Protein AF-A0A1S3HKT4-F1 (afdb_monomer)

Foldseek 3Di:
DDPVDDWEKAFAQVDQDQDPNDTDRIDTPPDPPDDPQQRDWDDDRHHTDGHGCCRPPVNVVVVVVVVVVVVVVVVVVVCVVVVVVVVPVPDDDPPPPPPPDDDDD

Structure (mmCIF, N/CA/C/O backbone):
data_AF-A0A1S3HKT4-F1
#
_entry.id   AF-A0A1S3HKT4-F1
#
loop_
_atom_site.group_PDB
_atom_site.id
_atom_site.type_symbol
_atom_site.label_atom_id
_atom_site.label_alt_id
_atom_site.label_comp_id
_atom_site.label_asym_id
_atom_site.label_entity_id
_atom_site.label_seq_id
_atom_site.pdbx_PDB_ins_code
_atom_site.Cartn_x
_atom_site.Cartn_y
_atom_site.Cartn_z
_atom_site.occupancy
_atom_site.B_iso_or_equiv
_atom_site.auth_seq_id
_atom_site.auth_comp_id
_atom_site.auth_asym_id
_atom_site.auth_atom_id
_atom_site.pdbx_PDB_model_num
ATOM 1 N N . MET A 1 1 ? -7.537 11.270 -13.865 1.00 50.72 1 MET A N 1
ATOM 2 C CA . MET A 1 1 ? -6.465 11.794 -12.996 1.00 50.72 1 MET A CA 1
ATOM 3 C C . MET A 1 1 ? -6.986 12.995 -12.227 1.00 50.72 1 MET A C 1
ATOM 5 O O . MET A 1 1 ? -7.410 13.962 -12.850 1.00 50.72 1 MET A O 1
ATOM 9 N N . ASP A 1 2 ? -7.020 12.894 -10.902 1.00 56.59 2 ASP A N 1
ATOM 10 C CA . ASP A 1 2 ? -7.410 13.978 -9.997 1.00 56.59 2 ASP A CA 1
ATOM 11 C C . ASP A 1 2 ? -6.228 14.964 -9.840 1.00 56.59 2 ASP A C 1
ATOM 13 O O . ASP A 1 2 ? -5.124 14.508 -9.535 1.00 56.59 2 ASP A O 1
ATOM 17 N N . PRO A 1 3 ? -6.390 16.270 -10.126 1.00 61.62 3 PRO A N 1
ATOM 18 C CA . PRO A 1 3 ? -5.275 17.221 -10.198 1.00 61.62 3 PRO A CA 1
ATOM 19 C C . PRO A 1 3 ? -4.715 17.651 -8.831 1.00 61.62 3 PRO A C 1
ATOM 21 O O . PRO A 1 3 ? -3.637 18.240 -8.796 1.00 61.62 3 PRO A O 1
ATOM 24 N N . ASP A 1 4 ? -5.410 17.358 -7.727 1.00 60.59 4 ASP A N 1
ATOM 25 C CA . ASP A 1 4 ? -5.006 17.756 -6.371 1.00 60.59 4 ASP A CA 1
ATOM 26 C C . ASP A 1 4 ? -4.244 16.646 -5.621 1.00 60.59 4 ASP A C 1
ATOM 28 O O . ASP A 1 4 ? -3.758 16.852 -4.506 1.00 60.59 4 ASP A O 1
ATOM 32 N N . ARG A 1 5 ? -4.116 15.455 -6.222 1.00 65.06 5 ARG A N 1
ATOM 33 C CA . ARG A 1 5 ? -3.443 14.305 -5.611 1.00 65.06 5 ARG A CA 1
ATOM 34 C C . ARG A 1 5 ? -1.987 14.242 -6.068 1.00 65.06 5 ARG A C 1
ATOM 36 O O . ARG A 1 5 ? -1.707 14.045 -7.249 1.00 65.06 5 ARG A O 1
ATOM 43 N N . GLU A 1 6 ? -1.052 14.402 -5.129 1.00 70.44 6 GLU A N 1
ATOM 44 C CA . GLU A 1 6 ? 0.377 14.248 -5.419 1.00 70.44 6 GLU A CA 1
ATOM 45 C C . GLU A 1 6 ? 0.651 12.851 -6.010 1.00 70.44 6 GLU A C 1
ATOM 47 O O . GLU A 1 6 ? 0.224 11.848 -5.427 1.00 70.44 6 GLU A O 1
ATOM 52 N N . PRO A 1 7 ? 1.345 12.758 -7.160 1.00 70.69 7 PRO A N 1
ATOM 53 C CA . PRO A 1 7 ? 1.594 11.482 -7.811 1.00 70.69 7 PRO A CA 1
ATOM 54 C C . PRO A 1 7 ? 2.540 10.620 -6.972 1.00 70.69 7 PRO A C 1
ATOM 56 O O . PRO A 1 7 ? 3.630 11.055 -6.583 1.00 70.69 7 PRO A O 1
ATOM 59 N N . THR A 1 8 ? 2.149 9.369 -6.737 1.00 82.38 8 THR A N 1
ATOM 60 C CA . THR A 1 8 ? 2.993 8.395 -6.045 1.00 82.38 8 THR A CA 1
ATOM 61 C C . THR A 1 8 ? 4.177 8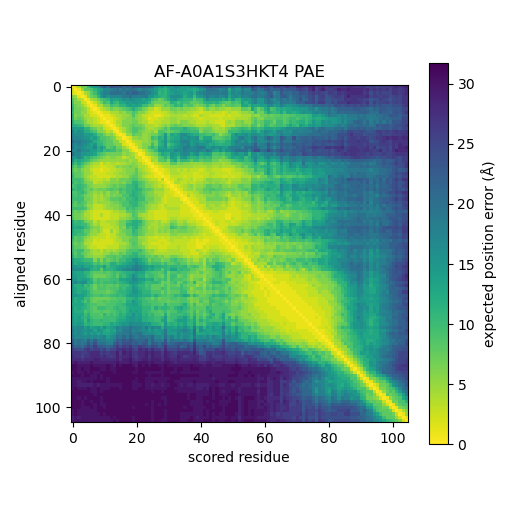.018 -6.942 1.00 82.38 8 THR A C 1
ATOM 63 O O . THR A 1 8 ? 4.000 7.357 -7.968 1.00 82.38 8 THR A O 1
ATOM 66 N N . ARG A 1 9 ? 5.391 8.435 -6.559 1.00 86.25 9 ARG A N 1
ATOM 67 C CA . ARG A 1 9 ? 6.642 8.069 -7.243 1.00 86.25 9 ARG A CA 1
ATOM 68 C C . ARG A 1 9 ? 7.255 6.807 -6.651 1.00 86.25 9 ARG A C 1
ATOM 70 O O . ARG A 1 9 ? 7.525 6.752 -5.454 1.00 86.25 9 ARG A O 1
ATOM 77 N N . CYS A 1 10 ? 7.531 5.840 -7.515 1.00 86.94 10 CYS A N 1
ATOM 78 C CA . CYS A 1 10 ? 8.152 4.565 -7.188 1.00 86.94 10 CYS A CA 1
ATOM 79 C C . CYS A 1 10 ? 9.523 4.436 -7.855 1.00 86.94 10 CYS A C 1
ATOM 81 O O . CYS A 1 10 ? 9.803 5.099 -8.852 1.00 86.94 10 CYS A O 1
ATOM 83 N N . TYR A 1 11 ? 10.371 3.557 -7.326 1.00 87.56 11 TYR A N 1
ATOM 84 C CA . TYR A 1 11 ? 11.731 3.334 -7.806 1.00 87.56 11 TYR A CA 1
ATOM 85 C C . TYR A 1 11 ? 11.974 1.874 -8.193 1.00 87.56 11 TYR A C 1
ATOM 87 O O . TYR A 1 11 ? 11.742 0.944 -7.421 1.00 87.56 11 TYR A O 1
ATOM 95 N N . ASN A 1 12 ? 12.508 1.649 -9.388 1.00 84.94 12 ASN A N 1
ATOM 96 C CA . ASN A 1 12 ? 12.916 0.330 -9.836 1.00 84.94 12 ASN A CA 1
ATOM 97 C C . ASN A 1 12 ? 14.219 0.406 -10.634 1.00 84.94 12 ASN A C 1
ATOM 99 O O . ASN A 1 12 ? 14.257 0.877 -11.764 1.00 84.94 12 ASN A O 1
ATOM 103 N N . SER A 1 13 ? 15.288 -0.129 -10.048 1.00 82.50 13 SER A N 1
ATOM 104 C CA . SER A 1 13 ? 16.633 -0.189 -10.632 1.00 82.50 13 SER A CA 1
ATOM 105 C C . SER A 1 13 ? 16.731 -1.035 -11.908 1.00 82.50 13 SER A C 1
ATOM 107 O O . SER A 1 13 ? 17.659 -0.847 -12.697 1.00 82.50 13 SER A O 1
ATOM 109 N N . ALA A 1 14 ? 15.797 -1.970 -12.114 1.00 76.50 14 ALA A N 1
ATOM 110 C CA . ALA A 1 14 ? 15.720 -2.779 -13.325 1.00 76.50 14 ALA A CA 1
ATOM 111 C C . ALA A 1 14 ? 15.046 -2.025 -14.479 1.00 76.50 14 ALA A C 1
ATOM 113 O O . ALA A 1 14 ? 15.277 -2.354 -15.644 1.00 76.50 14 ALA A O 1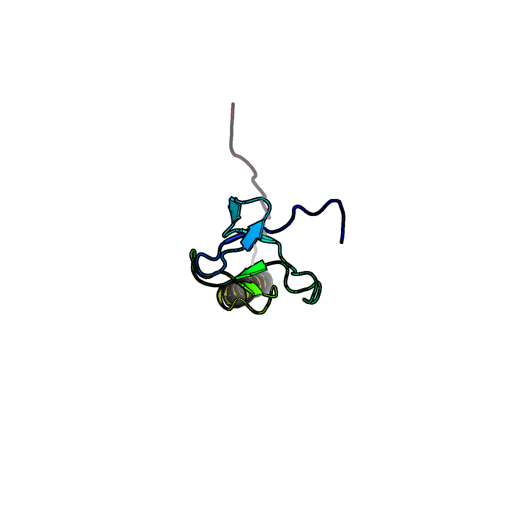
ATOM 114 N N . ARG A 1 15 ? 14.244 -0.995 -14.177 1.00 68.75 15 ARG A N 1
ATOM 115 C CA . ARG A 1 15 ? 13.696 -0.105 -15.194 1.00 68.75 15 ARG A CA 1
ATOM 116 C C . ARG A 1 15 ? 14.731 0.968 -15.499 1.00 68.75 15 ARG A C 1
ATOM 118 O O . ARG A 1 15 ? 15.064 1.785 -14.656 1.00 68.75 15 ARG A O 1
ATOM 125 N N . ARG A 1 16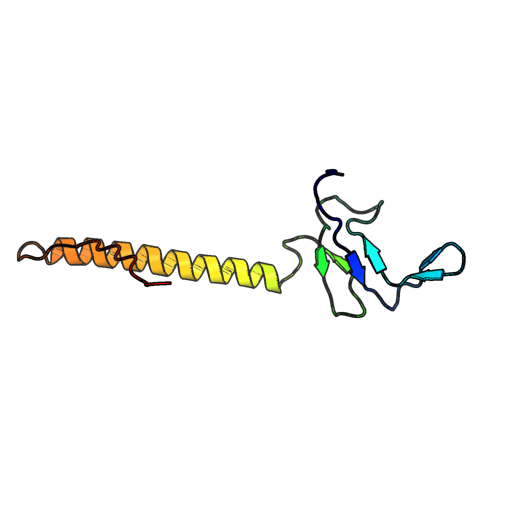 ? 15.251 0.942 -16.724 1.00 67.00 16 ARG A N 1
ATOM 126 C CA . ARG A 1 16 ? 16.053 2.030 -17.280 1.00 67.00 16 ARG A CA 1
ATOM 127 C C . ARG A 1 16 ? 15.228 2.721 -18.344 1.00 67.00 16 ARG A C 1
ATOM 129 O O . ARG A 1 16 ? 15.329 2.379 -19.521 1.00 67.00 16 ARG A O 1
ATOM 136 N N . PHE A 1 17 ? 14.390 3.661 -17.927 1.00 67.44 17 PHE A N 1
ATOM 137 C CA . PHE A 1 17 ? 13.747 4.545 -18.885 1.00 67.44 17 PHE A CA 1
ATOM 138 C C . PHE A 1 17 ? 14.789 5.546 -19.372 1.00 67.44 17 PHE A C 1
ATOM 140 O O . PHE A 1 17 ? 15.432 6.229 -18.577 1.00 67.44 17 PHE A O 1
ATOM 147 N N . GLN A 1 18 ? 15.012 5.574 -20.684 1.00 60.06 18 GLN A N 1
ATOM 148 C CA . GLN A 1 18 ? 15.874 6.559 -21.318 1.00 60.06 18 GLN A CA 1
ATOM 149 C C . GLN A 1 18 ? 14.982 7.624 -21.944 1.00 60.06 18 GLN A C 1
ATOM 151 O O . GLN A 1 18 ? 14.334 7.373 -22.956 1.00 60.06 18 GLN A O 1
ATOM 156 N N . GLU A 1 19 ? 14.963 8.810 -21.347 1.00 68.25 19 GLU A N 1
ATOM 157 C CA . GLU A 1 19 ? 14.257 9.966 -21.893 1.00 68.25 19 GLU A CA 1
ATOM 158 C C . GLU A 1 19 ? 15.245 11.127 -22.018 1.00 68.25 19 GLU A C 1
ATOM 160 O O . GLU A 1 19 ? 15.956 11.453 -21.067 1.00 68.25 19 GLU A O 1
ATOM 165 N N . ASN A 1 20 ? 15.349 11.719 -23.214 1.00 64.12 20 ASN A N 1
ATOM 166 C CA . ASN A 1 20 ? 16.267 12.832 -23.502 1.00 64.12 20 ASN A CA 1
ATOM 167 C C . ASN A 1 20 ? 17.735 12.591 -23.061 1.00 64.12 20 ASN A C 1
ATOM 169 O O . ASN A 1 20 ? 18.434 13.517 -22.659 1.00 64.12 20 ASN A O 1
ATOM 173 N N . GLY A 1 21 ? 18.219 11.343 -23.132 1.00 61.84 21 GLY A N 1
ATOM 174 C CA . GLY A 1 21 ? 19.599 10.979 -22.772 1.00 61.84 21 GLY A CA 1
ATOM 175 C C . GLY A 1 21 ? 19.858 10.778 -21.272 1.00 61.84 21 GLY A C 1
ATOM 176 O O . GLY A 1 21 ? 20.967 10.393 -20.903 1.00 61.84 21 GLY A O 1
ATOM 177 N N . SER A 1 22 ? 18.847 10.965 -20.423 1.00 67.44 22 SER A N 1
ATOM 178 C CA . SER A 1 22 ? 18.910 10.684 -18.987 1.00 67.44 22 SER A CA 1
ATOM 179 C C . SER A 1 22 ? 18.309 9.314 -18.680 1.00 67.44 22 SER A C 1
ATOM 181 O O . SER A 1 22 ? 17.291 8.924 -19.252 1.00 67.44 22 SER A O 1
ATOM 183 N N . LEU A 1 23 ? 18.967 8.567 -17.791 1.00 69.62 23 LEU A N 1
ATOM 184 C CA . LEU A 1 23 ? 18.481 7.284 -17.285 1.00 69.62 23 LEU A CA 1
ATOM 185 C C . LEU A 1 23 ? 17.663 7.533 -16.017 1.00 69.62 23 LEU A C 1
ATOM 187 O O . LEU A 1 23 ? 18.226 7.921 -14.993 1.00 69.62 23 LEU A O 1
ATOM 191 N N . PHE A 1 24 ? 16.359 7.287 -16.091 1.00 75.94 24 PHE A N 1
ATOM 192 C CA . PHE A 1 24 ? 15.452 7.348 -14.953 1.00 75.94 24 PHE A CA 1
ATOM 193 C C . PHE A 1 24 ? 15.103 5.936 -14.493 1.00 75.94 24 PHE A C 1
ATOM 195 O O . PHE A 1 24 ? 14.722 5.074 -15.289 1.00 75.94 24 PHE A O 1
ATOM 202 N N . ASN A 1 25 ? 15.229 5.732 -13.185 1.00 83.00 25 ASN A N 1
ATOM 203 C CA . ASN A 1 25 ? 14.798 4.517 -12.496 1.00 83.00 25 ASN A CA 1
ATOM 204 C C . ASN A 1 25 ? 13.516 4.774 -11.681 1.00 83.00 25 ASN A C 1
ATOM 206 O O . ASN A 1 25 ? 13.047 3.890 -10.970 1.00 83.00 25 ASN A O 1
ATOM 210 N N . GLU A 1 26 ? 12.980 5.996 -11.737 1.00 84.44 26 GLU A N 1
ATOM 211 C CA . GLU A 1 26 ? 11.735 6.394 -11.084 1.00 84.44 26 GLU A CA 1
ATOM 212 C C . GLU A 1 26 ? 10.559 6.326 -12.067 1.00 84.44 26 GLU A C 1
ATOM 214 O O . GLU A 1 26 ? 10.716 6.613 -13.252 1.00 84.44 26 GLU A O 1
ATOM 219 N N . PHE A 1 27 ? 9.387 5.926 -11.578 1.00 84.94 27 PHE A N 1
ATOM 220 C CA . PHE A 1 27 ? 8.142 5.850 -12.345 1.00 84.94 27 PHE A CA 1
ATOM 221 C C . PHE A 1 27 ? 6.954 6.271 -11.475 1.00 84.94 27 PHE A C 1
ATOM 223 O O . PHE A 1 27 ? 7.046 6.290 -10.247 1.00 84.94 27 PHE A O 1
ATOM 230 N N . ILE A 1 28 ? 5.846 6.648 -12.111 1.00 86.75 28 ILE A N 1
ATOM 231 C CA . ILE A 1 28 ? 4.632 7.119 -11.435 1.00 86.75 28 ILE A CA 1
ATOM 232 C C . ILE A 1 28 ? 3.548 6.055 -11.571 1.00 86.75 28 ILE A C 1
ATOM 234 O O . ILE A 1 28 ? 3.385 5.472 -12.641 1.00 86.75 28 ILE A O 1
ATOM 238 N N . CYS A 1 29 ? 2.812 5.830 -10.487 1.00 85.69 29 CYS A N 1
ATOM 239 C CA . CYS A 1 29 ? 1.660 4.941 -10.460 1.00 85.69 29 CYS A CA 1
ATOM 240 C C . CYS A 1 29 ? 0.336 5.729 -10.480 1.00 85.69 29 CYS A C 1
ATOM 242 O O . CYS A 1 29 ? 0.259 6.774 -9.825 1.00 85.69 29 CYS A O 1
ATOM 244 N N . PRO A 1 30 ? -0.718 5.225 -11.146 1.00 82.19 30 PRO A N 1
ATOM 245 C CA . PRO A 1 30 ? -0.728 4.066 -12.045 1.00 82.19 30 PRO A CA 1
ATOM 246 C C . PRO A 1 30 ? -0.040 4.379 -13.387 1.00 82.19 30 PRO A C 1
ATOM 248 O O . PRO A 1 30 ? -0.032 5.521 -13.850 1.00 82.19 30 PRO A O 1
ATOM 251 N N . GLU A 1 31 ? 0.551 3.362 -14.017 1.00 79.12 31 GLU A N 1
ATOM 252 C CA . GLU A 1 31 ? 1.089 3.492 -15.378 1.00 79.12 31 GLU A CA 1
ATOM 253 C C . GLU A 1 31 ? -0.073 3.671 -16.387 1.00 79.12 31 GLU A C 1
ATOM 255 O O . GLU A 1 31 ? -1.217 3.335 -16.098 1.00 79.12 31 GLU A O 1
ATOM 260 N N . TRP A 1 32 ? 0.181 4.215 -17.581 1.00 76.44 32 TRP A N 1
ATOM 261 C CA . TRP A 1 32 ? -0.875 4.589 -18.548 1.00 76.44 32 TRP A CA 1
ATOM 262 C C . TRP A 1 32 ? -1.764 3.424 -19.021 1.00 76.44 32 TRP A C 1
ATOM 264 O O . TRP A 1 32 ? -2.882 3.662 -19.472 1.00 76.44 32 TRP A O 1
ATOM 274 N N . ASP A 1 33 ? -1.277 2.186 -18.918 1.00 80.06 33 ASP A N 1
ATOM 275 C CA . ASP A 1 33 ? -2.004 0.953 -19.262 1.00 80.06 33 ASP A CA 1
ATOM 276 C C . ASP A 1 33 ? -2.593 0.243 -18.027 1.00 80.06 33 ASP A C 1
ATOM 278 O O . ASP A 1 33 ? -3.121 -0.863 -18.114 1.00 80.06 33 ASP A O 1
ATOM 282 N N . GLN A 1 34 ? -2.464 0.844 -16.844 1.00 80.06 34 GLN A N 1
ATOM 283 C CA . GLN A 1 34 ? -2.856 0.237 -15.580 1.00 80.06 34 GLN A CA 1
ATOM 284 C C . GLN A 1 34 ? -4.150 0.848 -15.035 1.00 80.06 34 GLN A C 1
ATOM 286 O O . GLN A 1 34 ? -4.389 2.044 -15.204 1.00 80.06 34 GLN A O 1
ATOM 291 N N . PRO A 1 35 ? -5.004 0.050 -14.366 1.00 83.12 35 PRO A N 1
ATOM 292 C CA . PRO A 1 35 ? -6.194 0.579 -13.719 1.00 83.12 35 PRO A CA 1
ATOM 293 C C . PRO A 1 35 ? -5.851 1.579 -12.610 1.00 83.12 35 PRO A C 1
ATOM 295 O O . PRO A 1 35 ? -4.838 1.450 -11.917 1.00 83.12 35 PRO A O 1
ATOM 298 N N . ASP A 1 36 ? -6.763 2.533 -12.410 1.00 82.56 36 ASP A N 1
ATOM 299 C CA . ASP A 1 3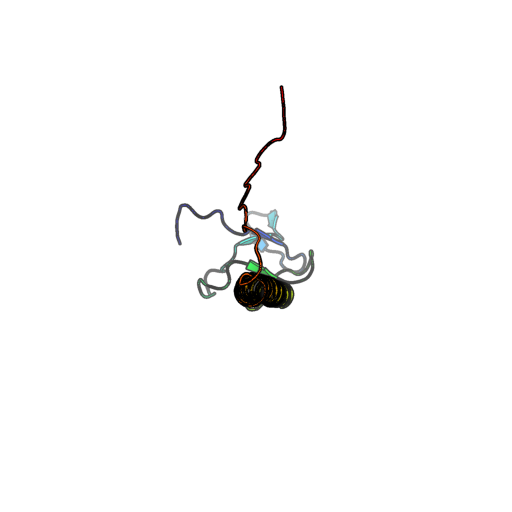6 ? -6.619 3.656 -11.475 1.00 82.56 36 ASP A CA 1
ATOM 300 C C . ASP A 1 36 ? -6.417 3.237 -10.010 1.00 82.56 36 ASP A C 1
ATOM 302 O O . ASP A 1 36 ? -6.051 4.055 -9.183 1.00 82.56 36 ASP A O 1
ATOM 306 N N . GLU A 1 37 ? -6.665 1.976 -9.660 1.00 82.12 37 GLU A N 1
ATOM 307 C CA . GLU A 1 37 ? -6.502 1.442 -8.305 1.00 82.12 37 GLU A CA 1
ATOM 308 C C . GLU A 1 37 ? -5.050 1.091 -7.940 1.00 82.12 37 GLU A C 1
ATOM 310 O O . GLU A 1 37 ? -4.732 0.952 -6.756 1.00 82.12 37 GLU A O 1
ATOM 315 N N . LEU A 1 38 ? -4.158 0.967 -8.930 1.00 85.25 38 LEU A N 1
ATOM 316 C CA . LEU A 1 38 ? -2.750 0.594 -8.753 1.00 85.25 38 LEU A CA 1
ATOM 317 C C . LEU A 1 38 ? -1.885 1.810 -8.390 1.00 85.25 38 LEU A C 1
ATOM 319 O O . LEU A 1 38 ? -0.881 2.083 -9.035 1.00 85.25 38 LEU A O 1
ATOM 323 N N . GLU A 1 39 ? -2.286 2.572 -7.378 1.00 87.00 39 GLU A N 1
ATOM 324 C CA . GLU A 1 39 ? -1.711 3.886 -7.044 1.00 87.00 39 GLU A CA 1
ATOM 325 C C . GLU A 1 39 ? -0.509 3.817 -6.088 1.00 87.00 39 GLU A C 1
ATOM 327 O O . GLU A 1 39 ? 0.028 4.853 -5.682 1.00 87.00 39 GLU A O 1
ATOM 332 N N . TYR A 1 40 ? -0.113 2.618 -5.654 1.00 84.69 40 TYR A N 1
ATOM 333 C CA . TYR A 1 40 ? 0.870 2.424 -4.589 1.00 84.69 40 TYR A CA 1
ATOM 334 C C . TYR A 1 40 ? 2.142 1.736 -5.077 1.00 84.69 40 TYR A C 1
ATOM 336 O O . TYR A 1 40 ? 2.100 0.883 -5.957 1.00 84.69 40 TYR A O 1
ATOM 344 N N . CYS A 1 41 ? 3.274 2.066 -4.450 1.00 88.06 41 CYS A N 1
ATOM 345 C CA . CYS A 1 41 ? 4.527 1.339 -4.638 1.00 88.06 41 CYS A CA 1
ATOM 346 C C . CYS A 1 41 ? 4.568 0.118 -3.716 1.00 88.06 41 CYS A C 1
ATOM 348 O O . CYS A 1 41 ? 4.587 0.276 -2.492 1.00 88.06 41 CYS A O 1
ATOM 350 N N . CYS A 1 42 ? 4.643 -1.074 -4.297 1.00 86.81 42 CYS A N 1
ATOM 351 C CA . CYS A 1 42 ? 4.912 -2.325 -3.593 1.00 86.81 42 CYS A CA 1
ATOM 352 C C . CYS A 1 42 ? 6.265 -2.906 -3.998 1.00 86.81 42 CYS A C 1
ATOM 354 O O . CYS A 1 42 ? 6.815 -2.566 -5.042 1.00 86.81 42 CYS A O 1
ATOM 356 N N . GLY A 1 43 ? 6.783 -3.829 -3.188 1.00 86.50 43 GLY A N 1
ATOM 357 C CA . GLY A 1 43 ? 8.046 -4.520 -3.447 1.00 86.50 43 GLY A CA 1
ATOM 358 C C . GLY A 1 43 ? 9.258 -3.887 -2.750 1.00 86.50 43 GLY A C 1
ATOM 359 O O . GLY A 1 43 ? 9.128 -2.907 -2.015 1.00 86.50 43 GLY A O 1
ATOM 360 N N . PRO A 1 44 ? 10.451 -4.478 -2.923 1.00 83.81 44 PRO A N 1
ATOM 361 C CA . PRO A 1 44 ? 11.670 -4.013 -2.268 1.00 83.81 44 PRO A CA 1
ATOM 362 C C . PRO A 1 44 ? 12.180 -2.707 -2.895 1.00 83.81 44 PRO A C 1
ATOM 364 O O . PRO A 1 44 ? 11.906 -2.427 -4.059 1.00 83.81 44 PRO A O 1
ATOM 367 N N . GLU A 1 45 ? 12.978 -1.937 -2.148 1.00 81.62 45 GLU A N 1
ATOM 368 C CA . GLU A 1 45 ? 13.403 -0.562 -2.490 1.00 81.62 45 GLU A CA 1
ATOM 369 C C . GLU A 1 45 ? 13.966 -0.381 -3.910 1.00 81.62 45 GLU A C 1
ATOM 371 O O . GLU A 1 45 ? 13.793 0.672 -4.510 1.00 81.62 45 GLU A O 1
ATOM 376 N N . LEU A 1 46 ? 14.618 -1.405 -4.469 1.00 82.69 46 LEU A N 1
ATOM 377 C CA . LEU A 1 46 ? 15.242 -1.359 -5.796 1.00 82.69 46 LEU A CA 1
ATOM 378 C C . LEU A 1 46 ? 14.433 -2.063 -6.892 1.00 82.69 46 LEU A C 1
ATOM 380 O O . LEU A 1 46 ? 14.857 -2.053 -8.047 1.00 82.69 46 LEU A O 1
ATOM 384 N N . GLN A 1 47 ? 13.311 -2.697 -6.557 1.00 85.00 47 GLN A N 1
ATOM 385 C CA . GLN A 1 47 ? 12.459 -3.429 -7.499 1.00 85.00 47 GLN A CA 1
ATOM 386 C C . GLN A 1 47 ? 10.981 -3.160 -7.192 1.00 85.00 47 GLN A C 1
ATOM 388 O O . GLN A 1 47 ? 10.184 -4.093 -7.076 1.00 85.00 47 GLN A O 1
ATOM 393 N N . GLN A 1 48 ? 10.616 -1.887 -7.024 1.00 87.94 48 GLN A N 1
ATOM 394 C CA . GLN A 1 48 ? 9.229 -1.536 -6.746 1.00 87.94 48 GLN A CA 1
ATOM 395 C C . GLN A 1 48 ? 8.350 -1.704 -7.996 1.00 87.94 48 GLN A C 1
ATOM 397 O O . GLN A 1 48 ? 8.826 -1.621 -9.136 1.00 87.94 48 GLN A O 1
ATOM 402 N N . TYR A 1 49 ? 7.058 -1.930 -7.784 1.00 86.56 49 TYR A N 1
ATOM 403 C CA . TYR A 1 49 ? 6.021 -2.059 -8.808 1.00 86.56 49 TYR A CA 1
ATOM 404 C C . TYR A 1 49 ? 4.719 -1.386 -8.348 1.00 86.56 49 TYR A C 1
ATOM 406 O O . TYR A 1 49 ? 4.504 -1.227 -7.146 1.00 86.56 49 TYR A O 1
ATOM 414 N N . CYS A 1 50 ? 3.861 -0.986 -9.295 1.00 87.25 50 CYS A N 1
ATOM 415 C CA . CYS A 1 50 ? 2.540 -0.441 -8.974 1.00 87.25 50 CYS A CA 1
ATOM 416 C C . CYS A 1 50 ? 1.607 -1.548 -8.483 1.00 87.25 50 CYS A C 1
ATOM 418 O O . CYS A 1 50 ? 1.488 -2.589 -9.131 1.00 87.25 50 CYS A O 1
ATOM 420 N N . CYS A 1 51 ? 0.940 -1.309 -7.363 1.00 88.00 51 CYS A N 1
ATOM 421 C CA . CYS A 1 51 ? 0.031 -2.242 -6.715 1.00 88.00 51 CYS A CA 1
ATOM 422 C C . CYS A 1 51 ? -1.191 -1.516 -6.144 1.00 88.00 51 CYS A C 1
ATOM 424 O O . CYS A 1 51 ? -1.181 -0.299 -5.930 1.00 88.00 51 CYS A O 1
ATOM 426 N N . GLY A 1 52 ? -2.252 -2.282 -5.890 1.00 87.75 52 GLY A N 1
ATOM 427 C CA . GLY A 1 52 ? -3.459 -1.781 -5.247 1.00 87.75 52 GLY A CA 1
ATOM 428 C C . GLY A 1 52 ? -3.313 -1.687 -3.731 1.00 87.75 52 GLY A C 1
ATOM 429 O O . GLY A 1 52 ? -2.448 -2.321 -3.127 1.00 87.75 52 GLY A O 1
ATOM 430 N N . PHE A 1 53 ? -4.213 -0.941 -3.085 1.00 80.38 53 PHE A N 1
ATOM 431 C CA . PHE A 1 53 ? -4.225 -0.804 -1.620 1.00 80.38 53 PHE A CA 1
ATOM 432 C C . PHE A 1 53 ? -4.269 -2.156 -0.888 1.00 80.38 53 PHE A C 1
ATOM 434 O O . PHE A 1 53 ? -3.644 -2.323 0.159 1.00 80.38 53 PHE A O 1
ATOM 441 N N . TRP A 1 54 ? -5.021 -3.106 -1.447 1.00 80.31 54 TRP A N 1
ATOM 442 C CA . TRP A 1 54 ? -5.269 -4.430 -0.875 1.00 80.31 54 TRP A CA 1
ATOM 443 C C . TRP A 1 54 ? -4.253 -5.492 -1.302 1.00 80.31 54 TRP A C 1
ATOM 445 O O . TRP A 1 54 ? -4.294 -6.604 -0.784 1.00 80.31 54 TRP A O 1
ATOM 455 N N . ASP A 1 55 ? -3.367 -5.165 -2.240 1.00 79.69 55 ASP A N 1
ATOM 456 C CA . ASP A 1 55 ? -2.386 -6.109 -2.780 1.00 79.69 55 ASP A CA 1
ATOM 457 C C . ASP A 1 55 ? -1.148 -6.209 -1.869 1.00 79.69 55 ASP A C 1
ATOM 459 O O . ASP A 1 55 ? -0.506 -7.253 -1.753 1.00 79.69 55 ASP A O 1
ATOM 463 N N . ASP A 1 56 ? -0.865 -5.141 -1.117 1.00 77.38 56 ASP A N 1
ATOM 464 C CA . ASP A 1 56 ? 0.189 -5.140 -0.110 1.00 77.38 56 ASP A CA 1
ATOM 465 C C . ASP A 1 56 ? -0.259 -5.877 1.163 1.00 77.38 56 ASP A C 1
ATOM 467 O O . ASP A 1 56 ? -1.022 -5.364 1.992 1.00 77.38 56 ASP A O 1
ATOM 471 N N . GLY A 1 57 ? 0.260 -7.093 1.350 1.00 73.75 57 GLY A N 1
ATOM 472 C CA . GLY A 1 57 ? -0.048 -7.917 2.520 1.00 73.75 57 GLY A CA 1
ATOM 473 C C . GLY A 1 57 ? 0.266 -7.234 3.859 1.00 73.75 57 GLY A C 1
ATOM 474 O O . GLY A 1 57 ? -0.421 -7.493 4.849 1.00 73.75 57 GLY A O 1
ATOM 475 N N . GLY A 1 58 ? 1.248 -6.325 3.899 1.00 76.12 58 GLY A N 1
ATOM 476 C CA . GLY A 1 58 ? 1.581 -5.547 5.092 1.00 76.12 58 GLY A CA 1
ATOM 477 C C . GLY A 1 58 ? 0.475 -4.562 5.467 1.00 76.12 58 GLY A C 1
ATOM 478 O O . GLY A 1 58 ? 0.075 -4.483 6.632 1.00 76.12 58 GLY A O 1
ATOM 479 N N . ARG A 1 59 ? -0.083 -3.858 4.479 1.00 78.69 59 ARG A N 1
ATOM 480 C CA . ARG A 1 59 ? -1.216 -2.938 4.681 1.00 78.69 59 ARG A CA 1
ATOM 481 C C . ARG A 1 59 ? -2.473 -3.674 5.113 1.00 78.69 59 ARG A C 1
ATOM 483 O O . ARG A 1 59 ? -3.111 -3.264 6.084 1.00 78.69 59 ARG A O 1
ATOM 490 N N . VAL A 1 60 ? -2.792 -4.784 4.450 1.00 85.69 60 VAL A N 1
ATOM 491 C CA . VAL A 1 60 ? -3.947 -5.618 4.813 1.00 85.69 60 VAL A CA 1
ATOM 492 C C . VAL A 1 60 ? -3.805 -6.133 6.244 1.00 85.69 60 VAL A C 1
ATOM 494 O O . VAL A 1 60 ? -4.738 -6.004 7.037 1.00 85.69 60 VAL A O 1
ATOM 497 N N . ALA A 1 61 ? -2.626 -6.638 6.620 1.00 82.38 61 ALA A N 1
ATOM 498 C CA . ALA A 1 61 ? -2.360 -7.083 7.985 1.00 82.38 61 ALA A CA 1
ATOM 499 C C . ALA A 1 61 ? -2.542 -5.947 9.006 1.00 82.38 61 ALA A C 1
ATOM 501 O O . ALA A 1 61 ? -3.176 -6.150 10.043 1.00 82.38 61 ALA A O 1
ATOM 502 N N . GLY A 1 62 ? -2.053 -4.742 8.698 1.00 86.56 62 GLY A N 1
ATOM 503 C CA . GLY A 1 62 ? -2.232 -3.560 9.543 1.00 86.56 62 GLY A CA 1
ATOM 504 C C . GLY A 1 62 ? -3.703 -3.200 9.766 1.00 86.56 62 GLY A C 1
ATOM 505 O O . GLY A 1 62 ? -4.119 -2.990 10.907 1.00 86.56 62 GLY A O 1
ATOM 506 N N . VAL A 1 63 ? -4.510 -3.194 8.700 1.00 89.81 63 VAL A N 1
ATOM 507 C CA . VAL A 1 63 ? -5.958 -2.933 8.780 1.00 89.81 63 VAL A CA 1
ATOM 508 C C . VAL A 1 63 ? -6.653 -3.984 9.645 1.00 89.81 63 VAL A C 1
ATOM 510 O O . VAL A 1 63 ? -7.425 -3.637 10.540 1.00 89.81 63 VAL A O 1
ATOM 513 N N . VAL A 1 64 ? -6.342 -5.266 9.439 1.00 92.00 64 VAL A N 1
ATOM 514 C CA . VAL A 1 64 ? -6.932 -6.367 10.213 1.00 92.00 64 VAL A CA 1
ATOM 515 C C . VAL A 1 64 ? -6.584 -6.248 11.700 1.00 92.00 64 VAL A C 1
ATOM 517 O O . VAL A 1 64 ? -7.478 -6.328 12.544 1.00 92.00 64 VAL A O 1
ATOM 520 N N . ILE A 1 65 ? -5.317 -5.993 12.043 1.00 93.56 65 ILE A N 1
ATOM 521 C CA . ILE A 1 65 ? -4.882 -5.812 13.438 1.00 93.56 65 ILE A CA 1
ATOM 522 C C . ILE A 1 65 ? -5.577 -4.600 14.072 1.00 93.56 65 ILE A C 1
ATOM 524 O O . ILE A 1 65 ? -6.070 -4.692 15.199 1.00 93.56 65 ILE A O 1
ATOM 528 N N . GLY A 1 66 ? -5.672 -3.482 13.347 1.00 93.44 66 GLY A N 1
ATOM 529 C CA . GLY A 1 66 ? -6.362 -2.280 13.814 1.00 93.44 66 GLY A CA 1
ATOM 530 C C . GLY A 1 66 ? -7.830 -2.542 14.157 1.00 93.44 66 GLY A C 1
ATOM 531 O O . GLY A 1 66 ? -8.299 -2.139 15.224 1.00 93.44 66 GLY A O 1
ATOM 532 N N . ILE A 1 67 ? -8.539 -3.289 13.305 1.00 95.00 67 ILE A N 1
ATOM 533 C CA . ILE A 1 67 ? -9.934 -3.681 13.547 1.00 95.00 67 ILE A CA 1
ATOM 534 C C . ILE A 1 67 ? -10.046 -4.564 14.797 1.00 95.00 67 ILE A C 1
ATOM 536 O O . ILE A 1 67 ? -10.918 -4.325 15.633 1.00 95.00 67 ILE A O 1
ATOM 540 N N . LEU A 1 68 ? -9.157 -5.545 14.978 1.00 94.56 68 LEU A N 1
ATOM 541 C CA . LEU A 1 68 ? -9.175 -6.419 16.159 1.00 94.56 68 LEU A CA 1
ATOM 542 C C . LEU A 1 68 ? -8.980 -5.632 17.465 1.00 94.56 68 LEU A C 1
ATOM 544 O O . LEU A 1 68 ? -9.698 -5.855 18.445 1.00 94.56 68 LEU A O 1
ATOM 548 N N . ILE A 1 69 ? -8.053 -4.673 17.484 1.00 94.94 69 ILE A N 1
ATOM 549 C CA . ILE A 1 69 ? -7.823 -3.811 18.652 1.00 94.94 69 ILE A CA 1
ATOM 550 C C . ILE A 1 69 ? -9.046 -2.923 18.916 1.00 94.94 69 ILE A C 1
ATOM 552 O O . ILE A 1 69 ? -9.516 -2.831 20.050 1.00 94.94 69 ILE A O 1
ATOM 556 N N . ALA A 1 70 ? -9.617 -2.307 17.880 1.00 94.00 70 ALA A N 1
ATOM 557 C CA . ALA A 1 70 ? -10.809 -1.479 18.033 1.00 94.00 70 ALA A CA 1
ATOM 558 C C . ALA A 1 70 ? -11.992 -2.285 18.599 1.00 94.00 70 ALA A C 1
ATOM 560 O O . ALA A 1 70 ? -12.633 -1.862 19.562 1.00 94.00 70 ALA A O 1
ATOM 561 N N . VAL A 1 71 ? -12.247 -3.481 18.061 1.00 95.12 71 VAL A N 1
ATOM 562 C CA . VAL A 1 71 ? -13.332 -4.363 18.517 1.00 95.12 71 VAL A CA 1
ATOM 563 C C . VAL A 1 71 ? -13.121 -4.805 19.965 1.00 95.12 71 VAL A C 1
ATOM 565 O O . VAL A 1 71 ? -14.059 -4.750 20.761 1.00 95.12 71 VAL A O 1
ATOM 568 N N . THR A 1 72 ? -11.903 -5.197 20.345 1.00 91.00 72 THR A N 1
ATOM 569 C CA . THR A 1 72 ? -11.604 -5.602 21.731 1.00 91.00 72 THR A CA 1
ATOM 570 C C . THR A 1 72 ? -11.798 -4.458 22.725 1.00 91.00 72 THR A C 1
ATOM 572 O O . THR A 1 72 ? -12.374 -4.680 23.792 1.00 91.00 72 THR A O 1
ATOM 575 N N . LEU A 1 73 ? -11.420 -3.227 22.370 1.00 92.00 73 LEU A N 1
ATOM 576 C CA . LEU A 1 73 ? -11.679 -2.045 23.196 1.00 92.00 73 LEU A CA 1
ATOM 577 C C . LEU A 1 73 ? -13.174 -1.744 23.313 1.00 92.00 73 LEU A C 1
ATOM 579 O O . LEU A 1 73 ? -13.658 -1.486 24.412 1.00 92.00 73 LEU A O 1
ATOM 583 N N . VAL A 1 74 ? -13.927 -1.821 22.213 1.00 90.94 74 VAL A N 1
ATOM 584 C CA . VAL A 1 74 ? -15.381 -1.595 22.225 1.00 90.94 74 VAL A CA 1
ATOM 585 C C . VAL A 1 74 ? -16.084 -2.636 23.096 1.00 90.94 74 VAL A C 1
ATOM 587 O O . VAL A 1 74 ? -16.870 -2.269 23.971 1.00 90.94 74 VAL A O 1
ATOM 590 N N . ILE A 1 75 ? -15.764 -3.923 22.934 1.00 88.81 75 ILE A N 1
ATOM 591 C CA . ILE A 1 75 ? -16.325 -4.999 23.763 1.00 88.81 75 ILE A CA 1
ATOM 592 C C . ILE A 1 75 ? -15.916 -4.818 25.225 1.00 88.81 75 ILE A C 1
ATOM 594 O O . ILE A 1 75 ? -16.767 -4.933 26.104 1.00 88.81 75 ILE A O 1
ATOM 598 N N . GLY A 1 76 ? -14.653 -4.493 25.505 1.00 86.94 76 GLY A N 1
ATOM 599 C CA . GLY A 1 76 ? -14.168 -4.217 26.857 1.00 86.94 76 GLY A CA 1
ATOM 600 C C . GLY A 1 76 ? -14.901 -3.045 27.512 1.00 86.94 76 GLY A C 1
ATOM 601 O O . GLY A 1 76 ? -15.326 -3.148 28.661 1.00 86.94 76 GLY A O 1
ATOM 602 N N . CYS A 1 77 ? -15.135 -1.960 26.773 1.00 84.50 77 CYS A N 1
ATOM 603 C CA . CYS A 1 77 ? -15.911 -0.808 27.224 1.00 84.50 77 CYS A CA 1
ATOM 604 C C . CYS A 1 77 ? -17.372 -1.176 27.501 1.00 84.50 77 CYS A C 1
ATOM 606 O O . CYS A 1 77 ? -17.894 -0.830 28.559 1.00 84.50 77 CYS A O 1
ATOM 608 N N . ILE A 1 78 ? -18.026 -1.913 26.599 1.00 83.31 78 ILE A N 1
ATOM 609 C CA . ILE A 1 78 ? -19.414 -2.361 26.778 1.00 83.31 78 ILE A CA 1
ATOM 610 C C . ILE A 1 78 ? -19.509 -3.319 27.967 1.00 83.31 78 ILE A C 1
ATOM 612 O O . ILE A 1 78 ? -20.350 -3.124 28.840 1.00 83.31 78 ILE A O 1
ATOM 616 N N . ALA A 1 79 ? -18.620 -4.306 28.063 1.00 78.81 79 ALA A N 1
ATOM 617 C CA . ALA A 1 79 ? -18.567 -5.244 29.175 1.00 78.81 79 ALA A CA 1
ATOM 618 C C . ALA A 1 79 ? -18.300 -4.520 30.498 1.00 78.81 79 ALA A C 1
ATOM 620 O O . ALA A 1 79 ? -18.997 -4.779 31.472 1.00 78.81 79 ALA A O 1
ATOM 621 N N . CYS A 1 80 ? -17.375 -3.561 30.553 1.00 70.50 80 CYS A N 1
ATOM 622 C CA . CYS A 1 80 ? -17.163 -2.730 31.736 1.00 70.50 80 CYS A CA 1
ATOM 623 C C . CYS A 1 80 ? -18.416 -1.921 32.088 1.00 70.50 80 CYS A C 1
ATOM 625 O O . CYS A 1 80 ? -18.857 -1.967 33.234 1.00 70.50 80 CYS A O 1
ATOM 627 N N . CYS A 1 81 ? -19.046 -1.243 31.128 1.00 66.62 81 CYS A N 1
ATOM 628 C CA . CYS A 1 81 ? -20.271 -0.472 31.350 1.00 66.62 81 CYS A CA 1
ATOM 629 C C . CYS A 1 81 ? -21.450 -1.353 31.811 1.00 66.62 81 CYS A C 1
ATOM 631 O O . CYS A 1 81 ? -22.157 -0.989 32.753 1.00 66.62 81 CYS A O 1
ATOM 633 N N . CYS A 1 82 ? -21.632 -2.542 31.231 1.00 61.16 82 CYS A N 1
ATOM 634 C CA . CYS A 1 82 ? -22.694 -3.491 31.574 1.00 61.16 82 CYS A CA 1
ATOM 635 C C . CYS A 1 82 ? -22.418 -4.257 32.884 1.00 61.16 82 CYS A C 1
ATOM 637 O O . CYS A 1 82 ? -23.334 -4.477 33.679 1.00 61.16 82 CYS A O 1
ATOM 639 N N . CYS A 1 83 ? -21.166 -4.623 33.169 1.00 54.66 83 CYS A N 1
ATOM 640 C CA . CYS A 1 83 ? -20.762 -5.245 34.434 1.00 54.66 83 CYS A CA 1
ATOM 641 C C . CYS A 1 83 ? -20.817 -4.242 35.592 1.00 54.66 83 CYS A C 1
ATOM 643 O O . CYS A 1 83 ? -21.232 -4.602 36.696 1.00 54.66 83 CYS A O 1
ATOM 645 N N . GLN A 1 84 ? -20.482 -2.971 35.347 1.00 52.69 84 GLN A N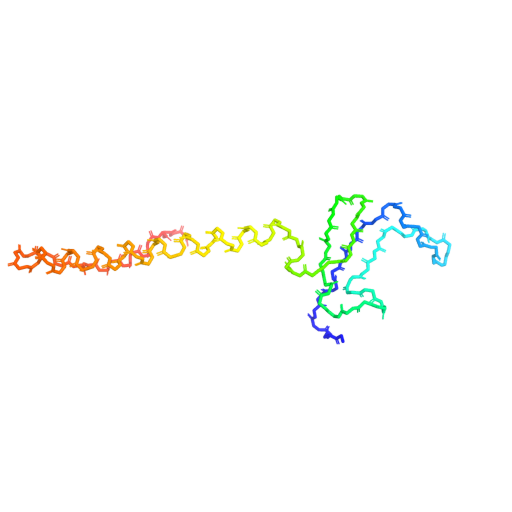 1
ATOM 646 C CA . GLN A 1 84 ? -20.720 -1.889 36.300 1.00 52.69 84 GLN A CA 1
ATOM 647 C C . GLN A 1 84 ? -22.221 -1.658 36.501 1.00 52.69 84 GLN A C 1
ATOM 649 O O . GLN A 1 84 ? -22.637 -1.500 37.640 1.00 52.69 84 GLN A O 1
ATOM 654 N N . ALA A 1 85 ? -23.061 -1.726 35.463 1.00 47.00 85 ALA A N 1
ATOM 655 C CA . ALA A 1 85 ? -24.516 -1.621 35.625 1.00 47.00 85 ALA A CA 1
ATOM 656 C C . ALA A 1 85 ? -25.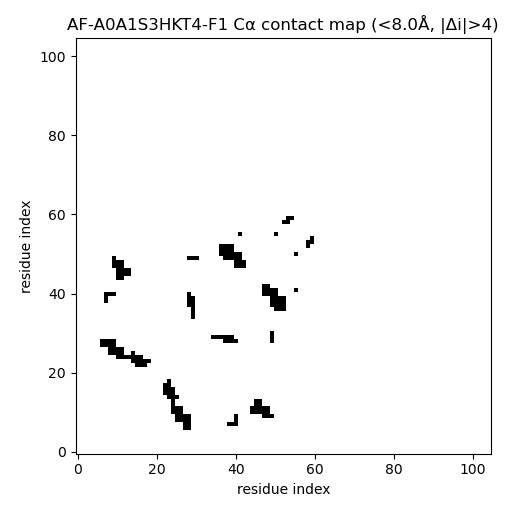100 -2.734 36.520 1.00 47.00 85 ALA A C 1
ATOM 658 O O . ALA A 1 85 ? -25.976 -2.461 37.340 1.00 47.00 85 ALA A O 1
ATOM 659 N N . ARG A 1 86 ? -24.568 -3.965 36.447 1.00 49.31 86 ARG A N 1
ATOM 660 C CA . ARG A 1 86 ? -24.966 -5.066 37.348 1.00 49.31 86 ARG A CA 1
ATOM 661 C C . ARG A 1 86 ? -24.433 -4.904 38.777 1.00 49.31 86 ARG A C 1
ATOM 663 O O . ARG A 1 86 ? -25.146 -5.234 39.719 1.00 49.31 86 ARG A O 1
ATOM 670 N N . LYS A 1 87 ? -23.223 -4.358 38.962 1.00 45.16 87 LYS A N 1
ATOM 671 C CA . LYS A 1 87 ? -22.652 -4.071 40.297 1.00 45.16 87 LYS A CA 1
ATOM 672 C C . LYS A 1 87 ? -23.206 -2.783 40.941 1.00 45.16 87 LYS A C 1
ATOM 674 O O . LYS A 1 87 ? -23.144 -2.626 42.154 1.00 45.16 87 LYS A O 1
ATOM 679 N N . ARG A 1 88 ? -23.820 -1.883 40.165 1.00 46.81 88 ARG A N 1
ATOM 680 C CA . ARG A 1 88 ? -24.363 -0.582 40.610 1.00 46.81 88 ARG A CA 1
ATOM 681 C C . ARG A 1 88 ? -25.788 -0.595 41.165 1.00 46.81 88 ARG A C 1
ATOM 683 O O . ARG A 1 88 ? -26.359 0.475 41.344 1.00 46.81 88 ARG A O 1
ATOM 690 N N . ARG A 1 89 ? -26.335 -1.748 41.565 1.00 49.03 89 ARG A N 1
ATOM 691 C CA . ARG A 1 89 ? -27.349 -1.734 42.640 1.00 49.03 89 ARG A CA 1
ATOM 692 C C . ARG A 1 89 ? -26.738 -1.431 44.024 1.00 49.03 89 ARG A C 1
ATOM 694 O O . ARG A 1 89 ? -27.495 -1.262 44.967 1.00 49.03 89 ARG A O 1
ATOM 701 N N . ALA A 1 90 ? -25.409 -1.284 44.139 1.00 52.00 90 ALA A N 1
ATOM 702 C CA . ALA A 1 90 ? -24.722 -0.929 45.389 1.00 52.00 90 ALA A CA 1
ATOM 703 C C . ALA A 1 90 ? -23.689 0.225 45.270 1.00 52.00 90 ALA A C 1
ATOM 705 O O . ALA A 1 90 ? -22.698 0.228 45.985 1.00 52.00 90 ALA A O 1
ATOM 706 N N . SER A 1 91 ? -23.948 1.242 44.434 1.00 56.56 91 SER A N 1
A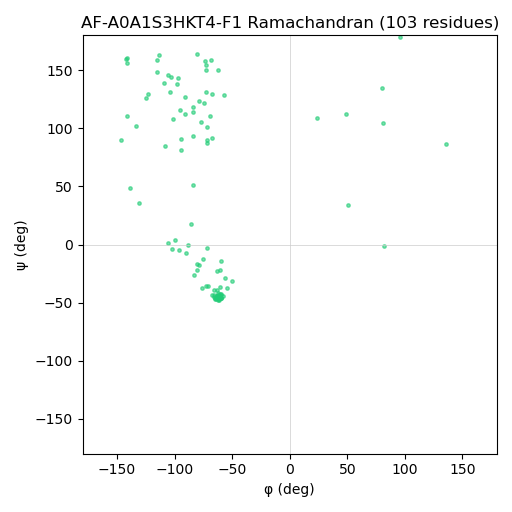TOM 707 C CA . SER A 1 91 ? -23.146 2.483 44.270 1.00 56.56 91 SER A CA 1
ATOM 708 C C . SER A 1 91 ? -21.881 2.426 43.395 1.00 56.56 91 SER A C 1
ATOM 710 O O . SER A 1 91 ? -21.051 1.534 43.507 1.00 56.56 91 SER A O 1
ATOM 712 N N . CYS A 1 92 ? -21.767 3.461 42.539 1.00 43.66 92 CYS A N 1
ATOM 713 C CA . CYS A 1 92 ? -20.557 4.199 42.103 1.00 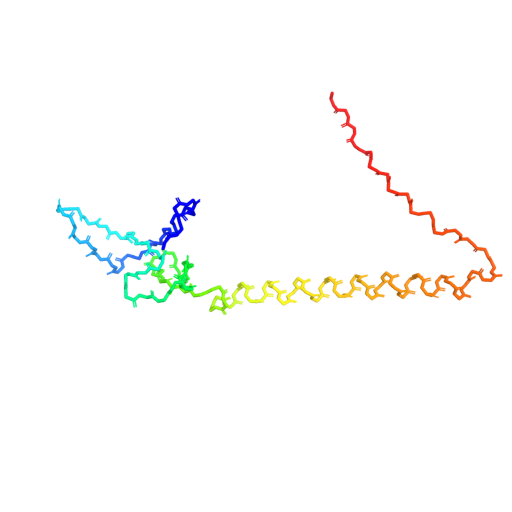43.66 92 CYS A CA 1
ATOM 714 C C . CYS A 1 92 ? -20.472 4.477 40.589 1.00 43.66 92 CYS A C 1
ATOM 716 O O . CYS A 1 92 ? -19.853 3.735 39.840 1.00 43.66 92 CYS A O 1
ATOM 718 N N . LYS A 1 93 ? -21.090 5.595 40.174 1.00 51.06 93 LYS A N 1
ATOM 719 C CA . LYS A 1 93 ? -20.599 6.659 39.259 1.00 51.06 93 LYS A CA 1
ATOM 720 C C 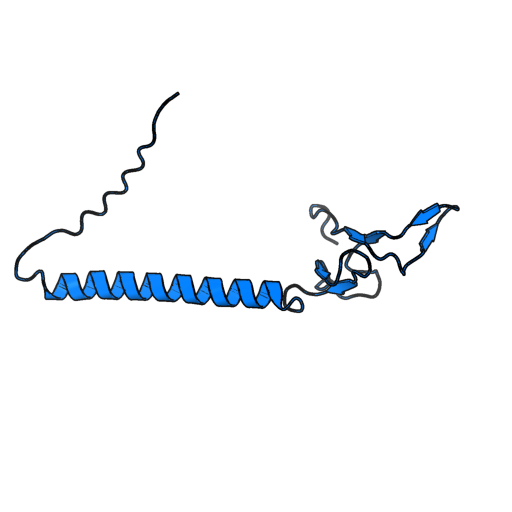. LYS A 1 93 ? -19.480 6.286 38.254 1.00 51.06 93 LYS A C 1
ATOM 722 O O . LYS A 1 93 ? -18.313 6.209 38.615 1.00 51.06 93 LYS A O 1
ATOM 727 N N . CYS A 1 94 ? -19.804 6.204 36.956 1.00 46.88 94 CYS A N 1
ATOM 728 C CA . CYS A 1 94 ? -18.805 6.346 35.886 1.00 46.88 94 CYS A CA 1
ATOM 729 C C . CYS A 1 94 ? -18.659 7.844 35.676 1.00 46.88 94 CYS A C 1
ATOM 731 O O . CYS A 1 94 ? -19.450 8.462 34.968 1.00 46.88 94 CYS A O 1
ATOM 733 N N . LYS A 1 95 ? -17.683 8.433 36.358 1.00 46.50 95 LYS A N 1
ATOM 734 C CA . LYS A 1 95 ? -17.182 9.750 36.003 1.00 46.50 95 LYS A CA 1
ATOM 735 C C . LYS A 1 95 ? -16.382 9.568 34.711 1.00 46.50 95 LYS A C 1
ATOM 737 O O . LYS A 1 95 ? -15.260 9.081 34.761 1.00 46.50 95 LYS A O 1
ATOM 742 N N . SER A 1 96 ? -16.966 9.922 33.566 1.00 50.19 96 SER A N 1
ATOM 743 C CA . SER A 1 96 ? -16.163 10.297 32.400 1.00 50.19 96 SER A CA 1
ATOM 744 C C . SER A 1 96 ? -15.486 11.616 32.771 1.00 50.19 96 SER A C 1
ATOM 746 O O . SER A 1 96 ? -16.100 12.678 32.699 1.00 50.19 96 SER A O 1
ATOM 748 N N . ARG A 1 97 ? -14.277 11.545 33.338 1.00 44.66 97 ARG A N 1
ATOM 749 C CA . ARG A 1 97 ? -13.407 12.712 33.479 1.00 44.66 97 ARG A CA 1
ATOM 750 C C . ARG A 1 97 ? -12.494 12.683 32.264 1.00 44.66 97 ARG A C 1
ATOM 752 O O . ARG A 1 97 ? -11.461 12.027 32.294 1.00 44.66 97 ARG A O 1
ATOM 759 N N . ASN A 1 98 ? -12.915 13.350 31.196 1.00 49.28 98 ASN A N 1
ATOM 760 C CA . ASN A 1 98 ? -11.981 13.775 30.168 1.00 49.28 98 ASN A CA 1
ATOM 761 C C . ASN A 1 98 ? -11.167 14.917 30.796 1.00 49.28 98 ASN A C 1
ATOM 763 O O . ASN A 1 98 ? -11.616 16.059 30.838 1.00 49.28 98 ASN A O 1
ATOM 767 N N . GLU A 1 99 ? -10.057 14.571 31.448 1.00 45.72 99 GLU A N 1
ATOM 768 C CA . GLU A 1 99 ? -9.084 15.530 31.969 1.00 45.72 99 GLU A CA 1
ATOM 769 C C . GLU A 1 99 ? -7.996 15.699 30.916 1.00 45.72 99 GLU A C 1
ATOM 771 O O . GLU A 1 99 ? -6.941 15.073 30.970 1.00 45.72 99 GLU A O 1
ATOM 776 N N . THR A 1 100 ? -8.288 16.532 29.920 1.00 52.34 100 THR A N 1
ATOM 777 C CA . THR A 1 100 ? -7.262 17.115 29.063 1.00 52.34 100 THR A CA 1
ATOM 778 C C . THR A 1 100 ? -6.520 18.154 29.899 1.00 52.34 100 THR A C 1
ATOM 780 O O . THR A 1 100 ? -6.893 19.324 29.914 1.00 52.34 100 THR A O 1
ATOM 783 N N . THR A 1 101 ? -5.485 17.728 30.624 1.00 53.16 101 THR A N 1
ATOM 784 C CA . THR A 1 101 ? -4.525 18.658 31.227 1.00 53.16 101 THR A CA 1
ATOM 785 C C . THR A 1 101 ? -3.099 18.186 30.967 1.00 53.16 101 THR A C 1
ATOM 787 O O . THR A 1 101 ? -2.579 17.310 31.649 1.00 53.16 101 THR A O 1
ATOM 790 N N . GLY A 1 102 ? -2.463 18.830 29.995 1.00 46.22 102 GLY A N 1
ATOM 791 C CA . GLY A 1 102 ? -1.022 19.067 29.923 1.00 46.22 102 GLY A CA 1
ATOM 792 C C . GLY A 1 102 ? -0.874 20.427 29.236 1.00 46.22 102 GLY A C 1
ATOM 793 O O . GLY A 1 102 ? -1.178 20.532 28.058 1.00 46.22 102 GLY A O 1
ATOM 794 N N . ALA A 1 103 ? -0.839 21.531 29.983 1.00 44.12 103 ALA A N 1
ATOM 795 C CA . ALA A 1 103 ? 0.330 22.105 30.658 1.00 44.12 103 ALA A CA 1
ATOM 796 C C . ALA A 1 103 ? 1.219 22.929 29.701 1.00 44.12 103 ALA A C 1
ATOM 798 O O . ALA A 1 103 ? 1.965 22.366 28.913 1.00 44.12 103 ALA A O 1
ATOM 799 N N . LEU A 1 104 ? 1.102 24.257 29.856 1.00 43.56 104 LEU A N 1
ATOM 800 C CA . LEU A 1 104 ? 2.167 25.276 29.870 1.00 43.56 104 LEU A CA 1
ATOM 801 C C . LEU A 1 104 ? 3.218 25.275 28.745 1.00 43.56 104 LEU A C 1
ATOM 803 O O . LEU A 1 104 ? 4.143 24.469 28.777 1.00 43.56 104 LEU A O 1
ATOM 807 N N . VAL A 1 105 ? 3.170 26.319 27.904 1.00 45.00 105 VAL A N 1
ATOM 808 C CA . VAL A 1 105 ? 4.155 27.428 27.902 1.00 45.00 105 VAL A CA 1
ATOM 809 C C . VAL A 1 105 ? 3.392 28.738 27.734 1.00 45.00 105 VAL A C 1
ATOM 811 O O . VAL A 1 105 ? 2.450 28.748 26.911 1.00 45.00 105 VAL A O 1
#

InterPro domains:
  IPR053891 Shisa, N-terminal domain [PF13908] (18-52)

Mean predicted aligned error: 14.44 Å

Secondary structure (DSSP, 8-state):
--TTS--EEEEBTT--EEETTEEE-EEEESPTTS-TT--EEES-TTB-EEE-TTT-HHHHHHHHHHHHHHHHHHHHHHHHHHHHHHHGGG---------------

pLDDT: mean 73.39, std 16.0, range [43.56, 95.12]

Radius of gyration: 24.9 Å; Cα contacts (8 Å, |Δi|>4): 98; chains: 1; bounding box: 47×35×69 Å

Organism: Lingula anatina (NCBI:txid7574)

Solvent-accessible surface area (backbone atoms only — not comparable to full-atom values): 6490 Å² total; per-residue (Å²): 134,70,91,88,59,81,76,39,75,35,38,18,71,84,45,72,47,75,56,98,90,42,78,38,38,65,48,58,34,43,46,97,92,46,61,83,62,20,45,36,72,37,75,54,84,55,57,33,43,68,28,36,76,77,67,39,64,69,53,46,51,50,53,53,53,51,51,54,54,52,50,52,51,52,50,49,50,49,49,49,56,52,53,46,58,68,57,47,87,71,71,79,84,87,77,85,73,86,76,89,77,83,81,87,135

Nearest PDB structures (foldseek):
  5m0w-assembly1_A  TM=6.444E-01  e=1.466E-01  Mus musculus

Sequence (105 aa):
MDPDREPTRCYNSARRFQENGSLFNEFICPEWDQPDELEYCCGPELQQYCCGFWDDGGRVAGVVIGILIAVTLVIGCIACCCCQARKRRASCKCKSRNETTGALV